Protein AF-A0A2S7Q9D4-F1 (afdb_monomer_lite)

Foldseek 3Di:
DPPPPPVVNLVVVLCVQLVVLNVLLVCQCVVCVVPDDPPSSVVSVVSSVVSSVVCVVVSVPVVVVVVVD

Sequence (69 aa):
MPTKTRPIETFAQAVAKCSTEASAYGKCIVADYNSVHKDKCLTEFMRLKNCYLVYSDYLDVDVYMLTII

Structure (mmCIF, N/CA/C/O backbone):
data_AF-A0A2S7Q9D4-F1
#
_entry.id   AF-A0A2S7Q9D4-F1
#
loop_
_atom_site.group_PDB
_atom_site.id
_atom_site.type_symbol
_atom_site.label_atom_id
_atom_site.label_alt_id
_atom_site.label_comp_id
_atom_site.label_asym_id
_atom_site.label_entity_id
_atom_site.label_seq_id
_atom_site.pdbx_PDB_ins_code
_atom_site.Cartn_x
_atom_site.Cartn_y
_atom_site.Cartn_z
_atom_site.occupancy
_atom_site.B_iso_or_equiv
_atom_site.auth_seq_id
_atom_site.auth_comp_id
_atom_site.auth_asym_id
_atom_site.auth_atom_id
_atom_site.pdbx_PDB_model_num
ATOM 1 N N . MET A 1 1 ? -11.434 -8.851 33.385 1.00 45.44 1 MET A N 1
ATOM 2 C CA . MET A 1 1 ? -10.002 -9.023 33.044 1.00 45.44 1 MET A CA 1
ATOM 3 C C . MET A 1 1 ? -9.803 -8.338 31.703 1.00 45.44 1 MET A C 1
ATOM 5 O O . MET A 1 1 ? -10.574 -8.675 30.815 1.00 45.44 1 MET A O 1
ATOM 9 N N . PRO A 1 2 ? -8.907 -7.351 31.532 1.00 49.88 2 PRO A N 1
ATOM 10 C CA . PRO A 1 2 ? -8.747 -6.736 30.224 1.00 49.88 2 PRO A CA 1
ATOM 11 C C . PRO A 1 2 ? -8.079 -7.771 29.321 1.00 49.88 2 PRO A C 1
ATOM 13 O O . PRO A 1 2 ? -6.956 -8.208 29.589 1.00 49.88 2 PRO A O 1
ATOM 16 N N . THR A 1 3 ? -8.808 -8.230 28.307 1.00 54.47 3 THR A N 1
ATOM 17 C CA . THR A 1 3 ? -8.267 -9.043 27.221 1.00 54.47 3 THR A CA 1
ATOM 18 C C . THR A 1 3 ? -7.091 -8.262 26.657 1.00 54.47 3 THR A C 1
ATOM 20 O O . THR A 1 3 ? -7.281 -7.174 26.124 1.00 54.47 3 THR A O 1
ATOM 23 N N . LYS A 1 4 ? -5.863 -8.752 26.868 1.00 54.78 4 LYS A N 1
ATOM 24 C CA . LYS A 1 4 ? -4.672 -8.166 26.252 1.00 54.78 4 LYS A CA 1
ATOM 25 C C . LYS A 1 4 ? -4.865 -8.306 24.746 1.00 54.78 4 LYS A C 1
ATOM 27 O O . LYS A 1 4 ? -4.584 -9.380 24.219 1.00 54.78 4 LYS A O 1
ATOM 32 N N . THR A 1 5 ? -5.371 -7.265 24.088 1.00 53.72 5 THR A N 1
ATOM 33 C CA . THR A 1 5 ? -5.347 -7.124 22.634 1.00 53.72 5 THR A CA 1
ATOM 34 C C . THR A 1 5 ? -3.918 -7.405 22.217 1.00 53.72 5 THR A C 1
ATOM 36 O O . THR A 1 5 ? -2.978 -6.704 22.607 1.00 53.72 5 THR A O 1
ATOM 39 N N . ARG A 1 6 ? -3.713 -8.548 21.562 1.00 52.00 6 ARG A N 1
ATOM 40 C CA . ARG A 1 6 ? -2.366 -8.954 21.186 1.00 52.00 6 ARG A CA 1
ATOM 41 C C . ARG A 1 6 ? -1.967 -7.955 20.103 1.00 52.00 6 ARG A C 1
ATOM 43 O O . ARG A 1 6 ? -2.739 -7.788 19.166 1.00 52.00 6 ARG A O 1
ATOM 50 N N . PRO A 1 7 ? -0.795 -7.307 20.170 1.00 58.50 7 PRO A N 1
ATOM 51 C CA . PRO A 1 7 ? -0.380 -6.318 19.167 1.00 58.50 7 PRO A CA 1
ATOM 52 C C . PRO A 1 7 ? -0.491 -6.817 17.714 1.00 58.50 7 PRO A C 1
ATOM 54 O O . PRO A 1 7 ? -0.642 -6.031 16.785 1.00 58.50 7 PRO A O 1
ATOM 57 N N . ILE A 1 8 ? -0.470 -8.142 17.531 1.00 58.34 8 ILE A N 1
ATOM 58 C CA . ILE A 1 8 ? -0.687 -8.826 16.256 1.00 58.34 8 ILE A CA 1
ATOM 59 C C . ILE A 1 8 ? -2.112 -8.659 15.698 1.00 58.34 8 ILE A C 1
ATOM 61 O O . ILE A 1 8 ? -2.268 -8.558 14.487 1.00 58.34 8 ILE A O 1
ATOM 65 N N . GLU A 1 9 ? -3.141 -8.601 16.547 1.00 58.66 9 GLU A N 1
ATOM 66 C CA . GLU A 1 9 ? -4.536 -8.383 16.138 1.00 58.66 9 GLU A CA 1
ATOM 67 C C . GLU A 1 9 ? -4.751 -6.935 15.709 1.00 58.66 9 GLU A C 1
ATOM 69 O O . GLU A 1 9 ? -5.338 -6.688 14.659 1.00 58.66 9 GLU A O 1
ATOM 74 N N . THR A 1 10 ? -4.198 -5.978 16.458 1.00 59.22 10 THR A N 1
ATOM 75 C CA . THR A 1 10 ? -4.226 -4.554 16.093 1.00 59.22 10 THR A CA 1
ATOM 76 C C . THR A 1 10 ? -3.511 -4.316 14.764 1.00 59.22 10 THR A C 1
ATOM 78 O O . THR A 1 10 ? -4.014 -3.601 13.898 1.00 59.22 10 THR A O 1
ATOM 81 N N . PHE A 1 11 ? -2.368 -4.975 14.559 1.00 61.69 11 PHE A N 1
ATOM 82 C CA . PHE A 1 11 ? -1.657 -4.936 13.287 1.00 61.69 11 PHE A CA 1
ATOM 83 C C . PHE A 1 11 ? -2.486 -5.561 12.157 1.00 61.69 11 PHE A C 1
ATOM 85 O O . PHE A 1 11 ? -2.627 -4.950 11.105 1.00 61.69 11 PHE A O 1
ATOM 92 N N . ALA A 1 12 ? -3.098 -6.729 12.374 1.00 63.75 12 ALA A N 1
ATOM 93 C CA . ALA A 1 12 ? -3.929 -7.391 11.369 1.00 63.75 12 ALA A CA 1
ATOM 94 C C . ALA A 1 12 ? -5.153 -6.554 10.957 1.00 63.75 12 ALA A C 1
ATOM 96 O O . ALA A 1 12 ? -5.479 -6.494 9.773 1.00 63.75 12 ALA A O 1
ATOM 97 N N . GLN A 1 13 ? -5.803 -5.867 11.898 1.00 65.38 13 GLN A N 1
ATOM 98 C CA . GLN A 1 13 ? -6.928 -4.971 11.608 1.00 65.38 13 GLN A CA 1
ATOM 99 C C . GLN A 1 13 ? -6.494 -3.742 10.801 1.00 65.38 13 GLN A C 1
ATOM 101 O O . GLN A 1 13 ? -7.159 -3.372 9.834 1.00 65.38 13 GLN A O 1
ATOM 106 N N . ALA A 1 14 ? -5.350 -3.146 11.135 1.00 62.53 14 ALA A N 1
ATOM 107 C CA . ALA A 1 14 ? -4.801 -2.029 10.375 1.00 62.53 14 ALA A CA 1
ATOM 108 C C . ALA A 1 14 ? -4.339 -2.458 8.965 1.00 62.53 14 ALA A C 1
ATOM 110 O O . ALA A 1 14 ? -4.617 -1.766 7.984 1.00 62.53 14 ALA A O 1
ATOM 111 N N . VAL A 1 15 ? -3.742 -3.652 8.831 1.00 67.12 15 VAL A N 1
ATOM 112 C CA . VAL A 1 15 ? -3.473 -4.281 7.525 1.00 67.12 15 VAL A CA 1
ATOM 113 C C . VAL A 1 15 ? -4.776 -4.516 6.758 1.00 67.12 15 VAL A C 1
ATOM 115 O O . VAL A 1 15 ? -4.791 -4.313 5.551 1.00 67.12 15 VAL A O 1
ATOM 118 N N . ALA A 1 16 ? -5.868 -4.921 7.414 1.00 69.38 16 ALA A N 1
ATOM 119 C CA . ALA A 1 16 ? -7.153 -5.148 6.750 1.00 69.38 16 ALA A CA 1
ATOM 120 C C . ALA A 1 16 ? -7.751 -3.846 6.184 1.00 69.38 16 ALA A C 1
ATOM 122 O O . ALA A 1 16 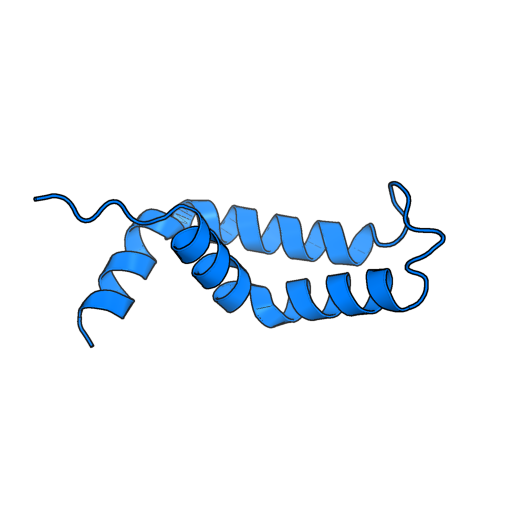? -8.228 -3.836 5.046 1.00 69.38 16 ALA A O 1
ATOM 123 N N . LYS A 1 17 ? -7.668 -2.739 6.935 1.00 74.19 17 LYS A N 1
ATOM 124 C CA . LYS A 1 17 ? -8.125 -1.404 6.504 1.00 74.19 17 LYS A CA 1
ATOM 125 C C . LYS A 1 17 ? -7.291 -0.834 5.352 1.00 74.19 17 LYS A C 1
ATOM 127 O O . LYS A 1 17 ? -7.849 -0.221 4.451 1.00 74.19 17 LYS A O 1
ATOM 132 N N . CYS A 1 18 ? -5.988 -1.109 5.345 1.00 81.75 18 CYS A N 1
ATOM 133 C CA . CYS A 1 18 ? -5.045 -0.717 4.290 1.00 81.75 18 CYS A CA 1
ATOM 134 C C . CYS A 1 18 ? -4.671 -1.886 3.366 1.00 81.75 18 CYS A C 1
ATOM 136 O O . CYS A 1 18 ? -3.551 -1.956 2.852 1.00 81.75 18 CYS A O 1
ATOM 138 N N . SER A 1 19 ? -5.573 -2.859 3.197 1.00 81.81 19 SER A N 1
ATOM 139 C CA . SER A 1 19 ? -5.261 -4.140 2.544 1.00 81.81 19 SER A CA 1
ATOM 140 C C . SER A 1 19 ? -4.870 -3.980 1.078 1.00 81.81 19 SER A C 1
ATOM 142 O O . SER A 1 19 ? -4.052 -4.751 0.569 1.00 81.81 19 SER A O 1
ATOM 144 N N . THR A 1 20 ? -5.381 -2.946 0.411 1.00 85.69 20 THR A N 1
ATOM 145 C CA . THR A 1 20 ? -5.047 -2.614 -0.979 1.00 85.69 20 THR A CA 1
ATOM 146 C C . THR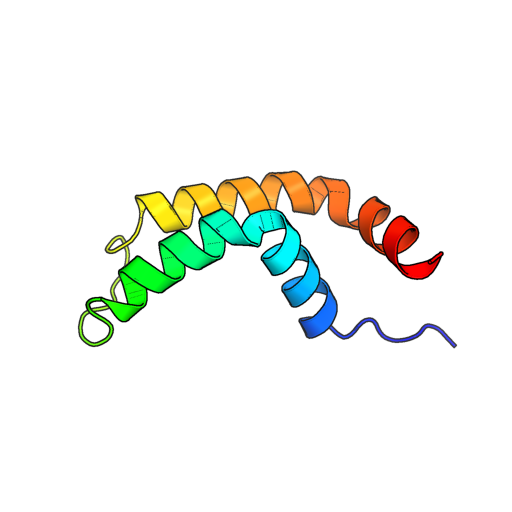 A 1 20 ? -3.603 -2.127 -1.096 1.00 85.69 20 THR A C 1
ATOM 148 O O . THR A 1 20 ? -2.828 -2.637 -1.910 1.00 85.69 20 THR A O 1
ATOM 151 N N . GLU A 1 21 ? -3.210 -1.183 -0.247 1.00 85.38 21 GLU A N 1
ATOM 152 C CA . GLU A 1 21 ? -1.868 -0.612 -0.179 1.00 85.38 21 GLU A CA 1
ATOM 153 C C . GLU A 1 21 ? -0.855 -1.649 0.313 1.00 85.38 21 GLU A C 1
ATOM 155 O O . GLU A 1 21 ? 0.248 -1.744 -0.228 1.00 85.38 21 GLU A O 1
ATOM 160 N N . ALA A 1 22 ? -1.245 -2.475 1.288 1.00 84.50 22 ALA A N 1
ATOM 161 C CA . ALA A 1 22 ? -0.424 -3.552 1.829 1.00 84.50 22 ALA A CA 1
ATOM 162 C C . ALA A 1 22 ? -0.155 -4.622 0.766 1.00 84.50 22 ALA A C 1
ATOM 164 O O . ALA A 1 22 ? 0.981 -5.067 0.606 1.00 84.50 22 ALA A O 1
ATOM 165 N N . SER A 1 23 ? -1.178 -4.987 -0.012 1.00 87.12 23 SER A N 1
ATOM 166 C CA . SER A 1 23 ? -1.041 -5.932 -1.122 1.00 87.12 23 SER A CA 1
ATOM 167 C C . SER A 1 23 ? -0.169 -5.372 -2.245 1.00 87.12 23 SER A C 1
ATOM 169 O O . SER A 1 23 ? 0.629 -6.109 -2.820 1.00 87.12 23 SER A O 1
ATOM 171 N N . ALA A 1 24 ? -0.287 -4.081 -2.566 1.00 89.62 24 ALA A N 1
ATOM 172 C CA . ALA A 1 24 ? 0.560 -3.434 -3.569 1.00 89.62 24 ALA A CA 1
ATOM 173 C C . ALA A 1 24 ? 2.035 -3.401 -3.133 1.00 89.62 24 ALA A C 1
ATOM 175 O O . ALA A 1 24 ? 2.913 -3.791 -3.904 1.00 89.62 24 ALA A O 1
ATOM 176 N N . TYR A 1 25 ? 2.299 -3.025 -1.878 1.00 88.19 25 TYR A N 1
ATOM 177 C CA . TYR A 1 25 ? 3.641 -3.062 -1.298 1.00 88.19 25 TYR A CA 1
ATOM 178 C C . TYR A 1 25 ? 4.210 -4.486 -1.279 1.00 88.19 25 TYR A C 1
ATOM 180 O O . TYR A 1 25 ? 5.322 -4.713 -1.754 1.00 88.19 25 TYR A O 1
ATOM 188 N N . GLY A 1 26 ? 3.419 -5.466 -0.833 1.00 87.50 26 GLY A N 1
ATOM 189 C CA . GLY A 1 26 ? 3.805 -6.876 -0.824 1.00 87.50 26 GLY A CA 1
ATOM 190 C C . GLY A 1 26 ? 4.136 -7.414 -2.217 1.00 87.50 26 GLY A C 1
ATOM 191 O O . GLY A 1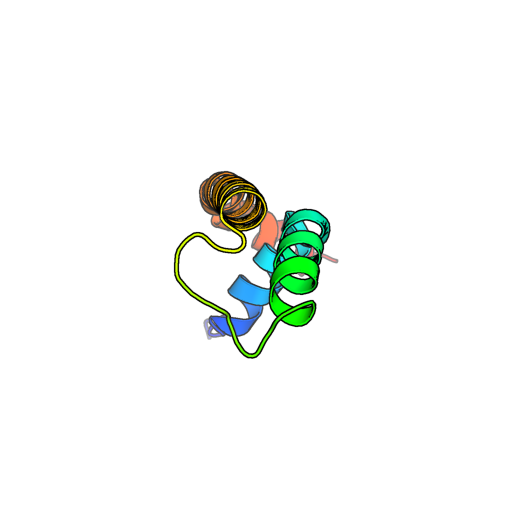 26 ? 5.144 -8.094 -2.379 1.00 87.50 26 GLY A O 1
ATOM 192 N N . LYS A 1 27 ? 3.355 -7.057 -3.246 1.00 89.69 27 LYS A N 1
ATOM 193 C CA . LYS A 1 27 ? 3.642 -7.434 -4.642 1.00 89.69 27 LYS A CA 1
ATOM 194 C C . LYS A 1 27 ? 4.990 -6.895 -5.117 1.00 89.69 27 LYS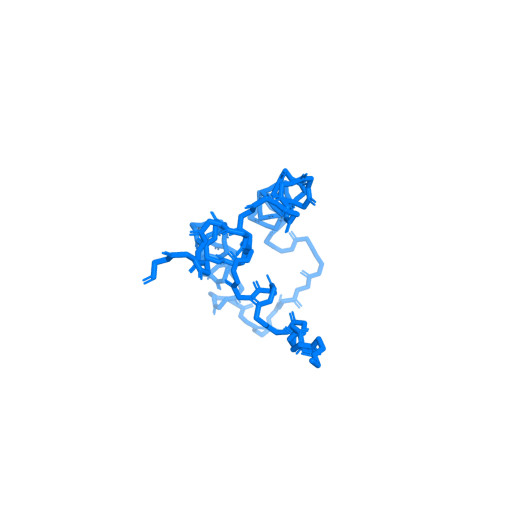 A C 1
ATOM 196 O O . LYS A 1 27 ? 5.745 -7.643 -5.728 1.00 89.69 27 LYS A O 1
ATOM 201 N N . CYS A 1 28 ? 5.306 -5.637 -4.812 1.00 89.69 28 CYS A N 1
ATOM 202 C CA . CYS A 1 28 ? 6.591 -5.037 -5.175 1.00 89.69 28 CYS A CA 1
ATOM 203 C C . CYS A 1 28 ? 7.773 -5.727 -4.466 1.00 89.69 28 CYS A C 1
ATOM 205 O O . CYS A 1 28 ? 8.792 -6.018 -5.091 1.00 89.69 28 CYS A O 1
ATOM 207 N N . ILE A 1 29 ? 7.616 -6.057 -3.181 1.00 88.44 29 ILE A N 1
ATOM 208 C CA . ILE A 1 29 ? 8.636 -6.763 -2.394 1.00 88.44 29 ILE A CA 1
ATOM 209 C C . ILE A 1 29 ? 8.850 -8.192 -2.904 1.00 88.44 29 ILE A C 1
ATOM 211 O O . ILE A 1 29 ? 9.988 -8.613 -3.078 1.00 88.44 29 ILE A O 1
ATOM 215 N N . VAL A 1 30 ? 7.774 -8.937 -3.170 1.00 89.44 30 VAL A N 1
ATOM 216 C CA . VAL A 1 30 ? 7.852 -10.332 -3.634 1.00 89.44 30 VAL A CA 1
ATOM 217 C C . VAL A 1 30 ? 8.401 -10.429 -5.058 1.00 89.44 30 VAL A C 1
ATOM 219 O O . VAL A 1 30 ? 9.098 -11.394 -5.362 1.00 89.44 30 VAL A O 1
ATOM 222 N N . ALA A 1 31 ? 8.142 -9.432 -5.912 1.00 88.56 31 ALA A N 1
ATOM 223 C CA . ALA A 1 31 ? 8.645 -9.406 -7.286 1.00 88.56 31 ALA A CA 1
ATOM 224 C C . ALA A 1 31 ? 10.176 -9.492 -7.364 1.00 88.56 31 ALA A C 1
ATOM 226 O O . ALA A 1 31 ? 10.710 -10.073 -8.304 1.00 88.56 31 ALA A O 1
ATOM 227 N N . ASP A 1 32 ? 10.883 -8.946 -6.374 1.00 83.50 32 ASP A N 1
ATOM 228 C CA . ASP A 1 32 ? 12.337 -9.035 -6.312 1.00 83.50 32 ASP A CA 1
ATOM 229 C C . ASP A 1 32 ? 12.812 -9.051 -4.849 1.00 83.50 32 ASP A C 1
ATOM 231 O O . ASP A 1 32 ? 13.494 -8.141 -4.358 1.00 83.50 32 ASP A O 1
ATOM 235 N N . TYR A 1 33 ? 12.388 -10.119 -4.163 1.00 80.50 33 TYR A N 1
ATOM 236 C CA . TYR A 1 33 ? 12.589 -10.370 -2.731 1.00 80.50 33 TYR A CA 1
ATOM 237 C C . TYR A 1 33 ? 14.069 -10.412 -2.327 1.00 80.50 33 TYR A C 1
ATOM 239 O O . TYR A 1 33 ? 14.439 -9.978 -1.239 1.00 80.50 33 TYR A O 1
ATOM 247 N N . ASN A 1 34 ? 14.935 -10.888 -3.224 1.00 83.62 34 ASN A N 1
ATOM 248 C CA . ASN A 1 34 ? 16.371 -11.036 -2.969 1.00 83.62 34 ASN A CA 1
ATOM 249 C C . ASN A 1 34 ? 17.121 -9.703 -2.955 1.00 83.62 34 ASN A C 1
ATOM 251 O O . ASN A 1 34 ? 18.171 -9.587 -2.331 1.00 83.62 34 ASN A O 1
ATOM 255 N N . SER A 1 35 ? 16.571 -8.693 -3.623 1.00 83.25 35 SER A N 1
ATOM 256 C CA . SER A 1 35 ? 17.190 -7.380 -3.736 1.00 83.25 35 SER A CA 1
ATOM 257 C C . SER A 1 35 ? 16.381 -6.334 -2.975 1.00 83.25 35 SER A C 1
ATOM 259 O O . SER A 1 35 ? 16.348 -5.187 -3.405 1.00 83.25 35 SER A O 1
ATOM 261 N N . VAL A 1 36 ? 15.656 -6.695 -1.910 1.00 84.25 36 VAL A N 1
ATOM 262 C CA . VAL A 1 36 ? 14.896 -5.731 -1.095 1.00 84.25 36 VAL A CA 1
ATOM 263 C C . VAL A 1 36 ? 15.866 -4.828 -0.342 1.00 84.25 36 VAL A C 1
ATOM 265 O O . VAL A 1 36 ? 16.640 -5.273 0.498 1.00 84.25 36 VAL A O 1
ATOM 268 N N . HIS A 1 37 ? 15.805 -3.536 -0.637 1.00 83.62 37 HIS A N 1
ATOM 269 C CA . HIS A 1 37 ? 16.565 -2.500 0.048 1.00 83.62 37 HIS A CA 1
ATOM 270 C C . HIS A 1 37 ? 15.692 -1.262 0.241 1.00 83.62 37 HIS A C 1
ATOM 272 O O . HIS A 1 37 ? 14.579 -1.165 -0.288 1.00 83.62 37 HIS A O 1
ATOM 278 N N . LYS A 1 38 ? 16.201 -0.322 1.039 1.00 78.62 38 LYS A N 1
ATOM 279 C CA . LYS A 1 38 ? 15.558 0.968 1.278 1.00 78.62 38 LYS A CA 1
ATOM 280 C C . LYS A 1 38 ? 15.188 1.623 -0.063 1.00 78.62 38 LYS A C 1
ATOM 282 O O . LYS A 1 38 ? 15.968 1.579 -1.003 1.00 78.62 38 LYS A O 1
ATOM 287 N N . ASP A 1 39 ? 13.992 2.197 -0.132 1.00 83.44 39 ASP A N 1
ATOM 288 C CA . ASP A 1 39 ? 13.451 2.941 -1.280 1.00 83.44 39 ASP A CA 1
ATOM 289 C C . ASP A 1 39 ? 13.044 2.122 -2.525 1.00 83.44 39 ASP A C 1
ATOM 291 O O . ASP A 1 39 ? 12.427 2.670 -3.436 1.00 83.44 39 ASP A O 1
ATOM 295 N N . LYS A 1 40 ? 13.255 0.799 -2.547 1.00 82.31 40 LYS A N 1
ATOM 296 C CA . LYS A 1 40 ? 12.877 -0.053 -3.691 1.00 82.31 40 LYS A CA 1
ATOM 297 C C . LYS A 1 40 ? 11.382 -0.037 -4.033 1.00 82.31 40 LYS A C 1
ATOM 299 O O . LYS A 1 4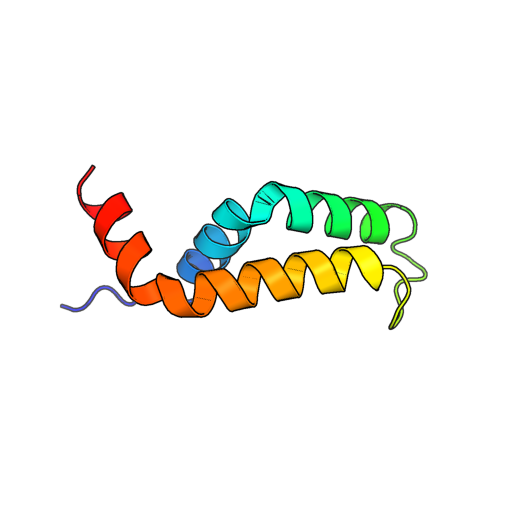0 ? 11.015 -0.021 -5.200 1.00 82.31 40 LYS A O 1
ATOM 304 N N . CYS A 1 41 ? 10.538 -0.043 -3.005 1.00 89.88 41 CYS A N 1
ATOM 305 C CA . CYS A 1 41 ? 9.077 0.029 -3.112 1.00 89.88 41 CYS A CA 1
ATOM 306 C C . CYS A 1 41 ? 8.566 1.289 -2.405 1.00 89.88 41 CYS A C 1
ATOM 308 O O . CYS A 1 41 ? 7.610 1.237 -1.629 1.00 89.88 41 CYS A O 1
ATOM 310 N N . LEU A 1 42 ? 9.294 2.404 -2.558 1.00 89.62 42 LEU A N 1
ATOM 311 C CA . LEU A 1 42 ? 9.056 3.630 -1.798 1.00 89.62 42 LEU A CA 1
ATOM 312 C C . LEU A 1 42 ? 7.639 4.163 -2.002 1.00 89.62 42 LEU A C 1
ATOM 314 O O . LEU A 1 42 ? 7.001 4.577 -1.041 1.00 89.62 42 LEU A O 1
ATOM 318 N N . THR A 1 43 ? 7.129 4.150 -3.229 1.00 90.19 43 THR A N 1
ATOM 319 C CA . THR A 1 43 ? 5.806 4.695 -3.554 1.00 90.19 43 THR A CA 1
ATOM 320 C C . THR A 1 43 ? 4.694 3.918 -2.851 1.00 90.19 43 THR A C 1
ATOM 322 O O . THR A 1 43 ? 3.794 4.501 -2.246 1.00 90.19 43 THR A O 1
ATOM 325 N N . GLU A 1 44 ? 4.781 2.598 -2.882 1.00 88.69 44 GLU A N 1
ATOM 326 C CA . GLU A 1 44 ? 3.853 1.649 -2.284 1.00 88.69 44 GLU A CA 1
ATOM 327 C C . GLU A 1 44 ? 3.959 1.706 -0.761 1.00 88.69 44 GLU A C 1
ATOM 329 O O . GLU A 1 44 ? 2.944 1.765 -0.070 1.00 88.69 44 GLU A O 1
ATOM 334 N N . PHE A 1 45 ? 5.185 1.790 -0.242 1.00 88.06 45 PHE A N 1
ATOM 335 C CA . PHE A 1 45 ? 5.454 1.975 1.177 1.00 88.06 45 PHE A CA 1
ATOM 336 C C . PHE A 1 45 ? 4.886 3.298 1.697 1.00 88.06 45 PHE A C 1
ATOM 338 O O . PHE A 1 45 ? 4.273 3.326 2.758 1.00 88.06 45 PHE A O 1
ATOM 345 N N . MET A 1 46 ? 5.037 4.397 0.955 1.00 89.38 46 MET A N 1
ATOM 346 C CA . MET A 1 46 ? 4.505 5.706 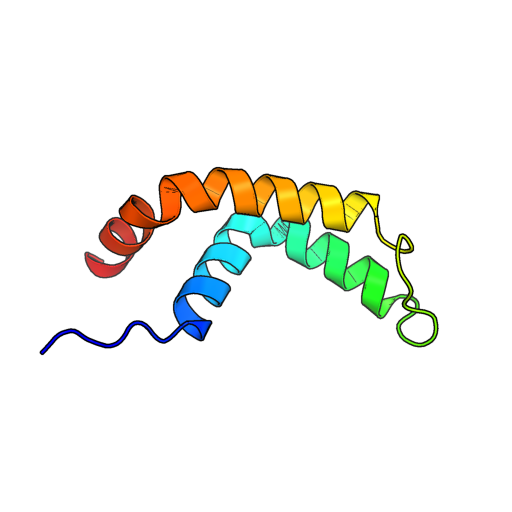1.339 1.00 89.38 46 MET A CA 1
ATOM 347 C C . MET A 1 46 ? 2.977 5.727 1.320 1.00 89.38 46 MET A C 1
ATOM 349 O O . MET A 1 46 ? 2.373 6.346 2.195 1.00 89.38 46 MET A O 1
ATOM 353 N N . ARG A 1 47 ? 2.334 5.037 0.370 1.00 88.00 47 ARG A N 1
ATOM 354 C CA . ARG A 1 47 ? 0.870 4.870 0.358 1.00 88.00 47 ARG A CA 1
ATOM 355 C C . ARG A 1 47 ? 0.392 4.064 1.557 1.00 88.00 47 ARG A C 1
ATOM 357 O O . ARG A 1 47 ? -0.489 4.524 2.278 1.00 88.00 47 ARG A O 1
ATOM 364 N N . LEU A 1 48 ? 1.033 2.924 1.814 1.00 85.19 48 LEU A N 1
ATOM 365 C CA . LEU A 1 48 ? 0.750 2.087 2.974 1.00 85.19 48 LEU A CA 1
ATOM 366 C C . LEU A 1 48 ? 0.920 2.880 4.274 1.00 85.19 48 LEU A C 1
ATOM 368 O O . LEU A 1 48 ? 0.006 2.924 5.089 1.00 85.19 48 LEU A O 1
ATOM 372 N N . LYS A 1 49 ? 2.047 3.579 4.432 1.00 82.94 49 LYS A N 1
ATOM 373 C CA . LYS A 1 49 ? 2.337 4.440 5.583 1.00 82.94 49 LYS A CA 1
ATOM 374 C C . LYS A 1 49 ? 1.275 5.520 5.774 1.00 82.94 49 LYS A C 1
ATOM 376 O O . LYS A 1 49 ? 0.821 5.704 6.894 1.00 82.94 49 LYS A O 1
ATOM 381 N N . ASN A 1 50 ? 0.884 6.235 4.718 1.00 85.81 50 ASN A N 1
ATOM 382 C CA . ASN A 1 50 ? -0.152 7.266 4.825 1.00 85.81 50 ASN A CA 1
ATOM 383 C C . ASN A 1 50 ? -1.490 6.672 5.264 1.00 85.81 50 ASN A C 1
ATOM 385 O O . ASN A 1 50 ? -2.132 7.228 6.148 1.00 85.81 50 ASN A O 1
ATOM 389 N N . CYS A 1 51 ? -1.870 5.522 4.708 1.00 82.69 51 CYS A N 1
ATOM 390 C CA . CYS A 1 51 ? -3.070 4.814 5.129 1.00 82.69 51 CYS A CA 1
ATOM 391 C C . CYS A 1 51 ? -2.997 4.441 6.623 1.00 82.69 51 CYS A C 1
ATOM 393 O O . CYS A 1 51 ? -3.896 4.782 7.386 1.00 82.69 51 CYS A O 1
ATOM 395 N N . TYR A 1 52 ? -1.880 3.864 7.078 1.00 75.50 52 TYR A N 1
ATOM 396 C CA . TYR A 1 52 ? -1.656 3.572 8.498 1.00 75.50 52 TYR A CA 1
ATOM 397 C C . TYR A 1 52 ? -1.739 4.804 9.396 1.00 75.50 52 TYR A C 1
ATOM 399 O O . TYR A 1 52 ? -2.321 4.714 10.468 1.00 75.50 52 TYR A O 1
ATOM 407 N N . LEU A 1 53 ? -1.159 5.936 8.989 1.00 79.19 53 LEU A N 1
ATOM 408 C CA . LEU A 1 53 ? -1.184 7.164 9.786 1.00 79.19 53 LEU A CA 1
ATOM 409 C C . LEU A 1 53 ? -2.608 7.709 9.935 1.00 79.19 53 LEU A C 1
ATOM 411 O O . LEU A 1 53 ? -2.997 8.063 11.040 1.00 79.19 53 LEU A O 1
ATOM 415 N N . VAL A 1 54 ? -3.402 7.695 8.860 1.00 80.00 54 VAL A N 1
ATOM 416 C CA . VAL A 1 54 ? -4.812 8.118 8.897 1.00 80.00 54 VAL A CA 1
ATOM 417 C C . VAL A 1 54 ? -5.647 7.197 9.788 1.00 80.00 54 VAL A C 1
ATOM 419 O O . VAL A 1 54 ? -6.442 7.676 10.593 1.00 80.00 54 VAL A O 1
ATOM 422 N N . TYR A 1 55 ? -5.459 5.879 9.684 1.00 69.25 55 TYR A N 1
ATOM 423 C CA . TYR A 1 55 ? -6.185 4.940 10.537 1.00 69.25 55 TYR A CA 1
ATOM 424 C C . TYR A 1 55 ? -5.658 4.912 11.970 1.00 69.25 55 TYR A C 1
ATOM 426 O O . TYR A 1 55 ? -6.433 4.606 12.863 1.00 69.25 55 TYR A O 1
ATOM 434 N N . SER A 1 56 ? -4.398 5.272 12.229 1.00 59.09 56 SER A N 1
ATOM 435 C CA . SER A 1 56 ? -3.849 5.335 13.587 1.00 59.09 56 SER A CA 1
ATOM 436 C C . SER A 1 56 ? -4.520 6.399 14.454 1.00 59.09 56 SER A C 1
ATOM 438 O O . SER A 1 56 ? -4.612 6.186 15.657 1.00 59.09 56 SER A O 1
ATOM 440 N N . ASP A 1 57 ? -5.032 7.481 13.862 1.00 55.56 57 ASP A N 1
ATOM 441 C CA . ASP A 1 57 ? -5.907 8.445 14.551 1.00 55.56 57 ASP A CA 1
ATOM 442 C C . ASP A 1 57 ? -7.335 7.893 14.785 1.00 55.56 57 ASP A C 1
ATOM 444 O O . ASP A 1 57 ? -8.064 8.382 15.643 1.00 55.56 57 ASP A O 1
ATOM 448 N N . TYR A 1 58 ? -7.736 6.846 14.055 1.00 49.28 58 TYR A N 1
ATOM 449 C CA . TYR A 1 58 ? -9.034 6.154 14.150 1.00 49.28 58 TYR A CA 1
ATOM 450 C C . TYR A 1 58 ? -8.984 4.821 14.926 1.00 49.28 58 TYR A C 1
ATOM 452 O O . TYR A 1 58 ? -10.033 4.216 15.169 1.00 49.28 58 TYR A O 1
ATOM 460 N N . LEU A 1 59 ? -7.794 4.340 15.312 1.00 51.97 59 LEU A N 1
ATOM 461 C CA . LEU A 1 59 ? -7.583 3.014 15.916 1.00 51.97 59 LEU A CA 1
ATOM 462 C C . LEU A 1 59 ? -8.221 2.863 17.311 1.00 51.97 59 LEU A C 1
ATOM 464 O O . LEU A 1 59 ? -8.365 1.734 17.775 1.00 51.97 59 LEU A O 1
ATOM 468 N N . ASP A 1 60 ? -8.678 3.950 17.941 1.00 48.75 60 ASP A N 1
ATOM 469 C CA . ASP A 1 60 ? -9.530 3.892 19.140 1.00 48.75 60 ASP A CA 1
ATOM 470 C C . ASP A 1 60 ? -11.020 3.610 18.829 1.00 48.75 60 ASP A C 1
ATOM 472 O O . ASP A 1 60 ? -11.750 3.130 19.696 1.00 48.75 60 ASP A O 1
ATOM 476 N N . VAL A 1 61 ? -11.503 3.856 17.602 1.00 47.12 61 VAL A N 1
ATOM 477 C CA . VAL A 1 61 ? -12.940 3.778 17.250 1.00 47.12 61 VAL A CA 1
ATOM 478 C C . VAL A 1 61 ? -13.299 2.484 16.501 1.00 47.12 61 VAL A C 1
ATOM 480 O O . VAL A 1 61 ? -14.364 1.908 16.732 1.00 47.12 61 VAL A O 1
ATOM 483 N N . ASP A 1 62 ? -12.413 1.969 15.643 1.00 47.34 62 ASP A N 1
ATOM 484 C CA . ASP A 1 62 ? -12.697 0.788 14.804 1.00 47.34 62 ASP A CA 1
ATOM 485 C C . ASP A 1 62 ? -12.669 -0.554 15.569 1.00 47.34 62 ASP A C 1
ATOM 487 O O . ASP A 1 62 ? -13.401 -1.481 15.214 1.00 47.34 62 ASP A O 1
ATOM 491 N N . VAL A 1 63 ? -11.897 -0.658 16.661 1.00 51.38 63 VAL A N 1
ATOM 492 C CA . VAL A 1 63 ? -11.937 -1.837 17.552 1.00 51.38 63 VAL A CA 1
ATOM 493 C C . VAL A 1 63 ? -13.317 -1.963 18.212 1.00 51.38 63 VAL A C 1
ATOM 495 O O . VAL A 1 63 ? -13.827 -3.068 18.391 1.00 51.38 63 VAL A O 1
ATOM 498 N N . TYR A 1 64 ? -13.973 -0.841 18.518 1.00 48.62 64 TYR A N 1
ATOM 499 C CA . TYR A 1 64 ? -15.282 -0.837 19.174 1.00 48.62 64 TYR A CA 1
ATOM 500 C C . TYR A 1 64 ? -16.424 -1.280 18.241 1.00 48.62 64 TYR A C 1
ATOM 502 O O . TYR A 1 64 ? -17.390 -1.882 18.703 1.00 48.62 64 TYR A O 1
ATOM 510 N N . MET A 1 65 ? -16.309 -1.040 16.929 1.00 46.50 65 MET A N 1
ATOM 511 C CA . MET A 1 65 ? -17.351 -1.379 15.945 1.00 46.50 65 MET A CA 1
ATOM 512 C C . MET A 1 65 ? -17.305 -2.859 15.516 1.00 46.50 65 MET A C 1
ATOM 514 O O . MET A 1 65 ? -18.353 -3.466 15.318 1.00 46.50 65 MET A O 1
ATOM 518 N N . LEU A 1 66 ? -16.114 -3.478 15.446 1.00 47.66 66 LEU A N 1
ATOM 519 C CA . LEU A 1 66 ? -15.966 -4.903 15.095 1.00 47.66 66 LEU A CA 1
ATOM 520 C C . LEU A 1 66 ? -16.213 -5.883 16.256 1.00 47.66 66 LEU A C 1
ATOM 522 O O . LEU A 1 66 ? -16.392 -7.067 15.998 1.00 47.66 66 LEU A O 1
ATOM 526 N N . THR A 1 67 ? -16.218 -5.424 17.512 1.00 44.78 67 THR A N 1
ATOM 527 C CA . THR A 1 67 ? -16.448 -6.293 18.691 1.00 44.78 67 THR A CA 1
ATOM 528 C C . THR A 1 67 ? -17.934 -6.371 19.095 1.00 44.78 67 THR A C 1
ATOM 530 O O . THR A 1 67 ? -18.276 -7.046 20.061 1.00 44.78 67 THR A O 1
ATOM 533 N N . ILE A 1 68 ? -18.820 -5.655 18.388 1.00 43.72 68 ILE A N 1
ATOM 534 C CA . ILE A 1 68 ? -20.273 -5.590 18.653 1.00 43.72 68 ILE A CA 1
ATOM 535 C C . ILE A 1 68 ? -21.106 -6.388 17.619 1.00 43.72 68 ILE A C 1
ATOM 537 O O . ILE A 1 68 ? -22.320 -6.513 17.779 1.00 43.72 68 ILE A O 1
ATOM 541 N N . ILE A 1 69 ? -20.473 -6.983 16.601 1.00 47.06 69 ILE A N 1
ATOM 542 C CA . ILE A 1 69 ? -21.093 -7.987 15.710 1.00 47.06 69 ILE A CA 1
ATOM 543 C C . ILE A 1 69 ? -20.676 -9.380 16.178 1.00 47.06 69 ILE A C 1
ATOM 545 O O . ILE A 1 69 ? -21.562 -10.259 16.251 1.00 47.06 69 ILE A O 1
#

pLDDT: mean 71.34, std 16.2, range [43.72, 90.19]

Secondary structure (DSSP, 8-state):
------HHHHHHHHHHHTHHHHHHHHHHHHHTGGG--TTTTHHHHHHHHHHHHHHHTTTTTHHHHHT--

Radius of gyration: 14.51 Å; chains: 1; bounding box: 38×20×40 Å